Protein AF-A1BD47-F1 (afdb_monomer)

pLDDT: mean 70.65, std 15.06, range [35.78, 91.38]

Foldseek 3Di:
DDPPQFFQKAWDKDWADQPPVNPFHTWIKIKIDGPDPVSCPVPPDIDIGTDDTPQDSVNVVVVRVVCSVPDPGDDDDDD

Structure (mmCIF, N/CA/C/O backbone):
data_AF-A1BD47-F1
#
_entry.id   AF-A1BD47-F1
#
loop_
_atom_site.group_PDB
_atom_site.id
_atom_site.type_symbol
_atom_site.label_atom_id
_atom_site.label_alt_id
_atom_site.label_comp_id
_atom_site.label_asym_id
_atom_site.label_entity_id
_atom_site.label_seq_id
_atom_site.pdbx_PDB_ins_code
_atom_site.Cartn_x
_atom_site.Cartn_y
_atom_site.Cartn_z
_atom_site.occupancy
_atom_site.B_iso_or_equiv
_atom_site.auth_seq_id
_atom_site.auth_comp_id
_atom_site.auth_asym_id
_atom_site.auth_atom_id
_atom_site.pdbx_PDB_model_num
ATOM 1 N N . MET A 1 1 ? -27.297 -2.065 17.916 1.00 35.78 1 MET A N 1
ATOM 2 C CA . MET A 1 1 ? -26.026 -1.314 17.836 1.00 35.78 1 MET A CA 1
ATOM 3 C C . MET A 1 1 ? -25.069 -2.174 17.029 1.00 35.78 1 MET A C 1
ATOM 5 O O . MET A 1 1 ? -24.721 -3.248 17.500 1.00 35.78 1 MET A O 1
ATOM 9 N N . VAL A 1 2 ? -24.766 -1.810 15.781 1.00 37.25 2 V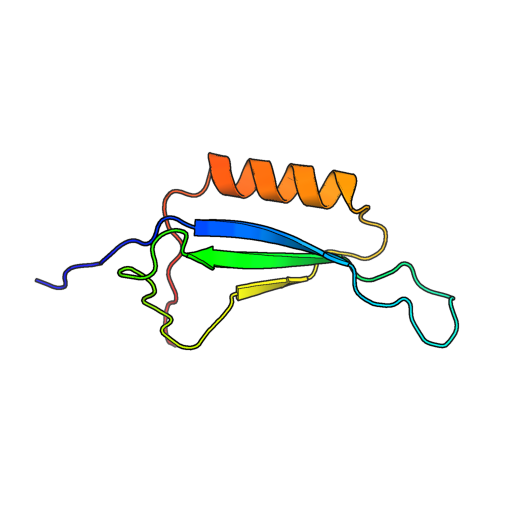AL A N 1
ATOM 10 C CA . VAL A 1 2 ? -23.798 -2.570 14.974 1.00 37.25 2 VAL A CA 1
ATOM 11 C C . VAL A 1 2 ? -22.421 -2.230 15.536 1.00 37.25 2 VAL A C 1
ATOM 13 O O . VAL A 1 2 ? -22.004 -1.076 15.445 1.00 37.25 2 VAL A O 1
ATOM 16 N N . LYS A 1 3 ? -21.753 -3.192 16.182 1.00 40.19 3 LYS A N 1
ATOM 17 C CA . LYS A 1 3 ? -20.318 -3.077 16.448 1.00 40.19 3 LYS A CA 1
ATOM 18 C C . LYS A 1 3 ? -19.647 -3.037 15.081 1.00 40.19 3 LYS A C 1
ATOM 20 O O . LYS A 1 3 ? -19.636 -4.029 14.363 1.00 40.19 3 LYS A O 1
ATOM 25 N N . LEU A 1 4 ? -19.202 -1.854 14.678 1.00 49.06 4 LEU A N 1
ATOM 26 C CA . LEU A 1 4 ? -18.239 -1.742 13.598 1.00 49.06 4 LEU A CA 1
ATOM 27 C C . LEU A 1 4 ? -16.917 -2.151 14.230 1.00 49.06 4 LEU A C 1
ATOM 29 O O . LEU A 1 4 ? -16.327 -1.377 14.972 1.00 49.06 4 LEU A O 1
ATOM 33 N N . ASP A 1 5 ? -16.533 -3.399 14.027 1.00 52.72 5 ASP A N 1
ATOM 34 C CA . ASP A 1 5 ? -15.178 -3.849 14.285 1.00 52.72 5 ASP A CA 1
ATOM 35 C C . ASP A 1 5 ? -14.268 -3.159 13.243 1.00 52.72 5 ASP A C 1
ATOM 37 O O . ASP A 1 5 ? -14.609 -3.054 12.064 1.00 52.72 5 ASP A O 1
ATOM 41 N N . TYR A 1 6 ? -13.171 -2.546 13.679 1.00 56.53 6 TYR A N 1
ATOM 42 C CA . TYR A 1 6 ? -12.213 -1.860 12.803 1.00 56.53 6 TYR A CA 1
ATOM 43 C C . TYR A 1 6 ? -10.948 -2.706 12.793 1.00 56.53 6 TYR A C 1
ATOM 45 O O . TYR A 1 6 ? -10.485 -3.076 13.864 1.00 56.53 6 TYR A O 1
ATOM 53 N N . ALA A 1 7 ? -10.403 -3.027 11.621 1.00 59.53 7 ALA A N 1
ATOM 54 C CA . ALA A 1 7 ? -9.137 -3.747 11.523 1.00 59.53 7 ALA A CA 1
ATOM 55 C C . ALA A 1 7 ? -7.978 -2.760 11.388 1.00 59.53 7 ALA A C 1
ATOM 57 O O . ALA A 1 7 ? -8.068 -1.823 10.595 1.00 59.53 7 ALA A O 1
ATOM 58 N N . ASP A 1 8 ? -6.883 -3.003 12.104 1.00 64.81 8 ASP A N 1
ATOM 59 C CA . ASP A 1 8 ? -5.600 -2.388 11.769 1.00 64.81 8 ASP A CA 1
ATOM 60 C C . ASP A 1 8 ? -5.118 -2.996 10.453 1.00 64.81 8 ASP A C 1
ATOM 62 O O . ASP A 1 8 ? -5.066 -4.218 10.337 1.00 64.81 8 ASP A O 1
ATOM 66 N N . TYR A 1 9 ? -4.757 -2.183 9.461 1.00 70.75 9 TYR A N 1
ATOM 67 C CA . TYR A 1 9 ? -4.337 -2.669 8.143 1.00 70.75 9 TYR A CA 1
ATOM 68 C C . TYR A 1 9 ? -2.828 -2.505 7.920 1.00 70.75 9 TYR A C 1
ATOM 70 O O . TYR A 1 9 ? -2.160 -1.647 8.499 1.00 70.75 9 TYR A O 1
ATOM 78 N N . LYS A 1 10 ? -2.275 -3.366 7.068 1.00 76.94 10 LYS A N 1
ATOM 79 C CA . LYS A 1 10 ? -0.920 -3.280 6.525 1.00 76.94 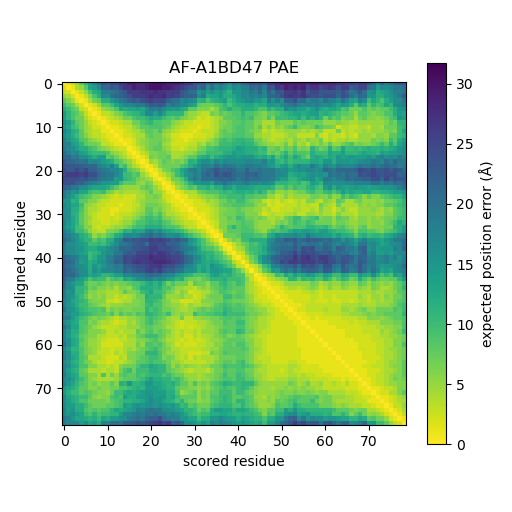10 LYS A CA 1
ATOM 80 C C . LYS A 1 10 ? -1.004 -3.284 5.008 1.00 76.94 10 LYS A C 1
ATOM 82 O O . LYS A 1 10 ? -1.745 -4.082 4.437 1.00 76.94 10 LYS A O 1
ATOM 87 N N . PHE A 1 11 ? -0.209 -2.442 4.364 1.00 82.12 11 PHE A N 1
ATOM 88 C CA . PHE A 1 11 ? -0.040 -2.444 2.919 1.00 82.12 11 PHE A CA 1
ATOM 89 C C . PHE A 1 11 ? 1.297 -3.100 2.561 1.00 82.12 11 PHE A C 1
ATOM 91 O O . PHE A 1 11 ? 2.346 -2.789 3.120 1.00 82.12 11 PHE A O 1
ATOM 98 N N . THR A 1 12 ? 1.269 -4.043 1.625 1.00 83.56 12 THR A N 1
ATOM 99 C CA . THR A 1 12 ? 2.457 -4.729 1.107 1.00 83.56 12 THR A CA 1
ATOM 100 C C . THR A 1 12 ? 2.584 -4.482 -0.384 1.00 83.56 12 THR A C 1
ATOM 102 O O . THR A 1 12 ? 1.604 -4.567 -1.119 1.00 83.56 12 THR A O 1
ATOM 105 N N . VAL A 1 13 ? 3.794 -4.165 -0.839 1.00 85.38 13 VAL A N 1
ATOM 106 C CA . VAL A 1 13 ? 4.084 -3.985 -2.263 1.00 85.38 13 VAL A CA 1
ATOM 107 C C . VAL A 1 13 ? 4.341 -5.353 -2.887 1.00 85.38 13 VAL A C 1
ATOM 109 O O . VAL A 1 13 ? 5.130 -6.135 -2.356 1.00 85.38 13 VAL A O 1
ATOM 112 N N . LYS A 1 14 ? 3.683 -5.641 -4.010 1.00 84.88 14 LYS A N 1
ATOM 113 C CA . LYS A 1 14 ? 3.946 -6.815 -4.844 1.00 84.88 14 LYS A CA 1
ATOM 114 C C . LYS A 1 14 ? 4.274 -6.377 -6.259 1.00 84.88 14 LYS A C 1
ATOM 116 O O . LYS A 1 14 ? 3.478 -5.692 -6.903 1.00 84.88 14 LYS A O 1
ATOM 121 N N . GLU A 1 15 ? 5.426 -6.825 -6.726 1.00 84.88 15 GLU A N 1
ATOM 122 C CA . GLU A 1 15 ? 5.847 -6.711 -8.114 1.00 84.88 15 GLU A CA 1
ATOM 123 C C . GLU A 1 15 ? 5.424 -7.980 -8.862 1.00 84.88 15 GLU A C 1
ATOM 125 O O . GLU A 1 15 ? 5.638 -9.102 -8.394 1.00 84.88 15 GLU A O 1
ATOM 130 N N . GLY A 1 16 ? 4.734 -7.802 -9.984 1.00 79.56 16 GLY A N 1
ATOM 131 C CA . GLY A 1 16 ? 4.353 -8.894 -10.869 1.00 79.56 16 GLY A CA 1
ATOM 132 C C . GLY A 1 16 ? 5.474 -9.261 -11.836 1.00 79.56 16 GLY A C 1
ATOM 133 O O . GLY A 1 16 ? 6.551 -8.676 -11.841 1.00 79.56 16 GLY A O 1
ATOM 134 N N . SER A 1 17 ? 5.213 -10.231 -12.706 1.00 77.75 17 SER A N 1
ATOM 135 C CA . SER A 1 17 ? 6.131 -10.512 -13.807 1.00 77.75 17 SER A CA 1
ATOM 136 C C . SER A 1 17 ? 5.929 -9.492 -14.934 1.00 77.75 17 SER A C 1
ATOM 138 O O . SER A 1 17 ? 4.776 -9.171 -15.245 1.00 77.75 17 SER A O 1
ATOM 140 N N . PRO A 1 18 ? 7.007 -8.998 -15.570 1.00 69.19 18 PRO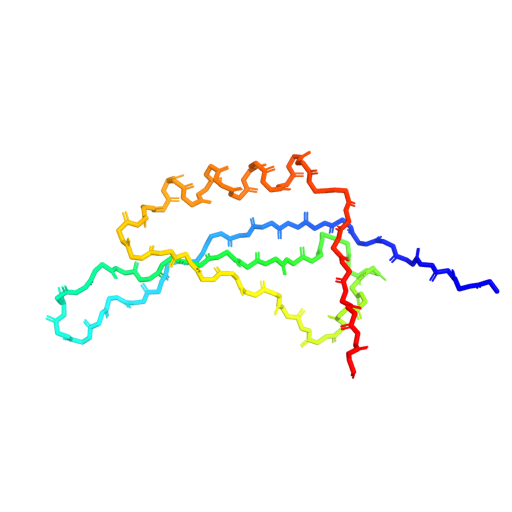 A N 1
ATOM 141 C CA . PRO A 1 18 ? 6.883 -8.233 -16.804 1.00 69.19 18 PRO A CA 1
ATOM 142 C C . PRO A 1 18 ? 6.151 -9.062 -17.868 1.00 69.19 18 PRO A C 1
ATOM 144 O O . PRO A 1 18 ? 6.106 -10.296 -17.805 1.00 69.19 18 PRO A O 1
ATOM 147 N N . SER A 1 19 ? 5.539 -8.383 -18.840 1.00 68.75 19 SER A N 1
ATOM 148 C CA . SER A 1 19 ? 4.817 -9.054 -19.923 1.00 68.75 19 SER A CA 1
ATOM 149 C C . SER A 1 19 ? 5.741 -10.017 -20.687 1.00 68.75 19 SER A C 1
ATOM 151 O O . SER A 1 19 ? 6.954 -9.831 -20.736 1.00 68.75 19 SER A O 1
ATOM 153 N N . VAL A 1 20 ? 5.177 -11.065 -21.300 1.00 64.44 20 VAL A N 1
ATOM 154 C CA . VAL A 1 20 ? 5.938 -12.113 -22.023 1.00 64.44 20 VAL A C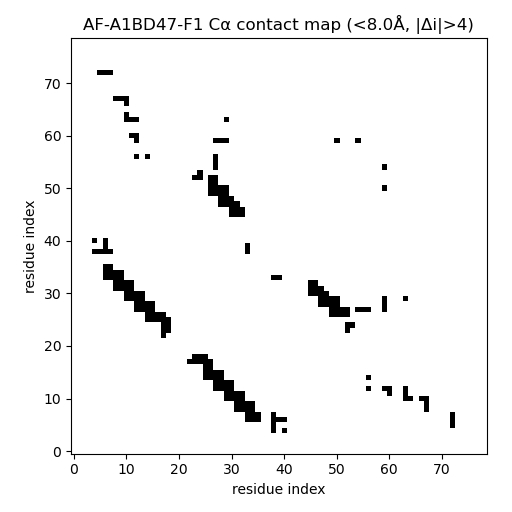A 1
ATOM 155 C C . VAL A 1 20 ? 6.835 -11.531 -23.130 1.00 64.44 20 VAL A C 1
ATOM 157 O O . VAL A 1 20 ? 7.847 -12.126 -23.488 1.00 64.44 20 VAL A O 1
ATOM 160 N N . SER A 1 21 ? 6.493 -10.352 -23.655 1.00 66.25 21 SER A N 1
ATOM 161 C CA . SER A 1 21 ? 7.277 -9.608 -24.644 1.00 66.25 21 SER A CA 1
ATOM 162 C C . SER A 1 21 ? 8.362 -8.697 -24.049 1.00 66.25 21 SER A C 1
ATOM 164 O O . SER A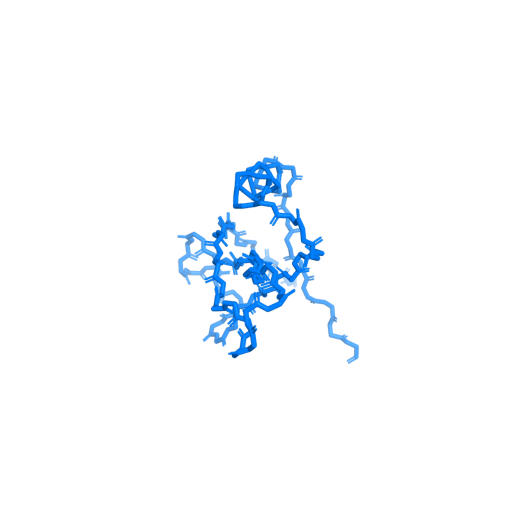 1 21 ? 9.106 -8.095 -24.817 1.00 66.25 21 SER A O 1
ATOM 166 N N . GLY A 1 22 ? 8.450 -8.556 -22.720 1.00 58.62 22 GLY A N 1
ATOM 167 C CA . GLY A 1 22 ? 9.415 -7.697 -22.017 1.00 58.62 22 GLY A CA 1
ATOM 168 C C . GLY A 1 22 ? 9.287 -6.201 -22.326 1.00 58.62 22 GLY A C 1
ATOM 169 O O . GLY A 1 22 ? 10.179 -5.429 -21.992 1.00 58.62 22 GLY A O 1
ATOM 170 N N . ALA A 1 23 ? 8.209 -5.799 -23.003 1.00 60.03 23 ALA A N 1
ATOM 171 C CA . ALA A 1 23 ? 8.018 -4.446 -23.519 1.00 60.03 23 ALA A CA 1
ATOM 172 C C . ALA A 1 23 ? 7.379 -3.491 -22.498 1.00 60.03 23 ALA A C 1
ATOM 174 O O . ALA A 1 23 ? 7.297 -2.292 -22.754 1.00 60.03 23 ALA A O 1
ATOM 175 N N . ASP A 1 24 ? 6.915 -4.016 -21.363 1.00 63.69 24 ASP A N 1
ATOM 176 C CA . ASP A 1 24 ? 6.312 -3.248 -20.281 1.00 63.69 24 ASP A CA 1
ATOM 177 C C . ASP A 1 24 ? 7.080 -3.472 -18.980 1.00 63.69 24 ASP A C 1
ATOM 179 O O . ASP A 1 24 ? 7.513 -4.593 -18.693 1.00 63.69 24 ASP A O 1
ATOM 183 N N . ASP A 1 25 ? 7.169 -2.420 -18.166 1.00 67.19 25 ASP A N 1
ATOM 184 C CA . ASP A 1 25 ? 7.627 -2.525 -16.784 1.00 67.19 25 ASP A CA 1
ATOM 185 C C . ASP A 1 25 ? 6.771 -3.527 -15.997 1.00 67.19 25 ASP A C 1
ATOM 187 O O . ASP A 1 25 ? 5.565 -3.683 -16.239 1.00 67.19 25 ASP A O 1
ATOM 191 N N . ALA A 1 26 ? 7.400 -4.198 -15.030 1.00 76.75 26 ALA A N 1
ATOM 192 C CA . ALA A 1 26 ? 6.714 -5.118 -14.138 1.00 76.75 26 ALA A CA 1
ATOM 193 C C . ALA A 1 26 ? 5.567 -4.388 -13.408 1.00 76.75 26 ALA A C 1
ATOM 195 O O . ALA A 1 26 ? 5.776 -3.315 -12.837 1.00 76.75 26 ALA A O 1
ATOM 196 N N . PRO A 1 27 ? 4.331 -4.919 -13.429 1.00 81.25 27 PRO A N 1
ATOM 197 C CA . PRO A 1 27 ? 3.210 -4.249 -12.791 1.00 81.25 27 PRO A CA 1
ATOM 198 C C . PRO A 1 27 ? 3.389 -4.263 -11.273 1.00 81.25 27 PRO A C 1
ATOM 200 O O . PRO A 1 27 ? 3.579 -5.321 -10.673 1.00 81.25 27 PRO A O 1
ATOM 203 N N . VAL A 1 28 ? 3.265 -3.094 -10.647 1.00 85.88 28 VAL A N 1
ATOM 204 C CA . VAL A 1 28 ? 3.348 -2.947 -9.191 1.00 85.88 28 VAL A CA 1
ATOM 205 C C . VAL A 1 28 ? 1.946 -2.813 -8.595 1.00 85.88 28 VAL A C 1
ATOM 207 O O . VAL A 1 28 ? 1.083 -2.096 -9.110 1.00 85.88 28 VAL A O 1
ATOM 210 N N . SER A 1 29 ? 1.703 -3.524 -7.498 1.00 84.19 29 SER A N 1
ATOM 211 C CA . SER A 1 29 ? 0.428 -3.526 -6.780 1.00 84.19 29 SER A CA 1
ATOM 212 C C . SER A 1 29 ? 0.631 -3.409 -5.272 1.00 84.19 29 SER A C 1
ATOM 214 O O . SER A 1 29 ? 1.658 -3.828 -4.742 1.00 84.19 29 SER A O 1
ATOM 216 N N . LEU A 1 30 ? -0.355 -2.844 -4.575 1.00 84.19 30 LEU A N 1
ATOM 217 C CA . LEU A 1 30 ? -0.412 -2.806 -3.116 1.00 84.19 30 LEU A CA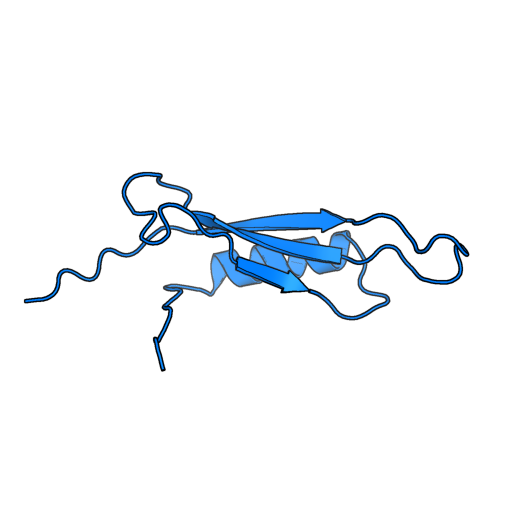 1
ATOM 218 C C . LEU A 1 30 ? -1.483 -3.778 -2.629 1.00 84.19 30 LEU A C 1
ATOM 220 O O . LEU A 1 30 ? -2.653 -3.637 -2.973 1.00 84.19 30 LEU A O 1
ATOM 224 N N . CYS A 1 31 ? -1.095 -4.750 -1.815 1.00 81.19 31 CYS A N 1
ATOM 225 C CA . CYS A 1 31 ? -2.009 -5.650 -1.124 1.00 81.19 31 CYS A CA 1
ATOM 226 C C . CYS A 1 31 ? -2.267 -5.124 0.285 1.00 81.19 31 CYS A C 1
ATOM 228 O O . CYS A 1 31 ? -1.326 -4.903 1.045 1.00 81.19 31 CYS A O 1
ATOM 230 N N . CYS A 1 32 ? -3.535 -4.942 0.630 1.00 78.75 32 CYS A N 1
ATOM 231 C CA . CYS A 1 32 ? -3.961 -4.539 1.960 1.00 78.75 32 CYS A CA 1
ATOM 232 C C . CYS A 1 32 ? -4.464 -5.760 2.738 1.00 78.75 32 CYS A C 1
ATOM 234 O O . CYS A 1 32 ? -5.388 -6.446 2.290 1.00 78.75 32 CYS A O 1
ATOM 236 N N . GLU A 1 33 ? -3.855 -6.021 3.891 1.00 73.38 33 GLU A N 1
ATOM 237 C CA . GLU A 1 33 ? -4.162 -7.154 4.765 1.00 73.38 33 GLU A CA 1
ATOM 238 C C . GLU A 1 33 ? -4.342 -6.665 6.212 1.00 73.38 33 GLU A C 1
ATOM 240 O O . GLU A 1 33 ? -3.621 -5.762 6.645 1.00 73.38 33 GLU A O 1
ATOM 245 N N . PRO A 1 34 ? -5.288 -7.221 6.987 1.00 69.00 34 PRO A N 1
ATOM 246 C CA . PRO A 1 34 ? -5.434 -6.875 8.395 1.00 69.00 34 PRO A CA 1
ATOM 247 C C . PRO A 1 34 ? -4.226 -7.380 9.210 1.00 69.00 34 PRO A C 1
ATOM 249 O O . PRO A 1 34 ? -3.801 -8.525 9.072 1.00 69.00 34 PRO A O 1
ATOM 252 N N . ARG A 1 35 ? -3.673 -6.530 10.083 1.00 68.88 35 ARG A N 1
ATOM 253 C CA . ARG A 1 35 ? -2.569 -6.839 11.011 1.00 68.88 35 ARG A CA 1
ATOM 254 C C . ARG A 1 35 ? -3.008 -7.773 12.135 1.00 68.88 35 ARG A C 1
ATOM 256 O O . ARG A 1 35 ? -2.209 -8.584 12.595 1.00 68.88 35 ARG A O 1
ATOM 263 N N . THR A 1 36 ? -4.257 -7.658 12.576 1.00 58.91 36 THR A N 1
ATOM 264 C CA . THR A 1 36 ? -4.864 -8.511 13.601 1.00 58.91 36 THR A CA 1
ATOM 265 C C . THR A 1 36 ? -5.891 -9.433 12.945 1.00 58.91 36 THR A C 1
ATOM 267 O O . THR A 1 36 ? -6.833 -8.982 12.293 1.00 58.91 36 THR A O 1
ATOM 270 N N . SER A 1 37 ? -5.705 -10.752 13.081 1.00 55.03 37 SER A N 1
ATOM 271 C CA . SER A 1 37 ? -6.558 -11.735 12.392 1.00 55.03 37 SER A CA 1
ATOM 272 C C . SER A 1 37 ? -8.006 -11.740 12.898 1.00 55.03 37 SER A C 1
ATOM 274 O O . SER A 1 37 ? -8.900 -12.136 12.157 1.00 55.03 37 SER A O 1
ATOM 276 N N . GLU A 1 38 ? -8.255 -11.254 14.118 1.00 50.75 38 GLU A N 1
ATOM 277 C CA . GLU A 1 38 ? -9.588 -11.216 14.739 1.00 50.75 38 GLU A CA 1
ATOM 278 C C . GLU A 1 38 ? -10.516 -10.147 14.140 1.00 50.75 38 GLU A C 1
ATOM 280 O O . GLU A 1 38 ? -11.734 -10.280 14.214 1.00 50.75 38 GLU A O 1
ATOM 285 N N . LEU A 1 39 ? -9.954 -9.114 13.501 1.00 48.19 39 LEU A N 1
ATOM 286 C CA . LEU A 1 39 ? -10.697 -8.015 12.869 1.00 48.19 39 LEU A CA 1
ATOM 287 C C . LEU A 1 39 ? -10.694 -8.116 11.343 1.00 48.19 39 LEU A C 1
ATOM 289 O O . LEU A 1 39 ? -11.128 -7.197 10.651 1.00 48.19 39 LEU A O 1
ATOM 293 N N . SER A 1 40 ? -10.254 -9.257 10.809 1.00 52.03 40 SER A N 1
ATOM 294 C CA . SER A 1 40 ? -10.462 -9.664 9.426 1.00 52.03 40 SER A CA 1
ATOM 295 C C . SER A 1 40 ? -11.969 -9.800 9.142 1.00 52.03 40 SER A C 1
ATOM 297 O O . SER A 1 40 ? -12.497 -10.895 8.957 1.00 52.03 40 SER A O 1
ATOM 299 N N . ILE A 1 41 ? -12.683 -8.677 9.035 1.00 48.75 41 ILE A N 1
ATOM 300 C CA . ILE A 1 41 ? -14.052 -8.602 8.500 1.00 48.75 41 ILE A CA 1
ATOM 301 C C . ILE A 1 41 ? -14.114 -9.213 7.091 1.00 48.75 41 ILE A C 1
ATOM 303 O O . ILE A 1 41 ? -15.178 -9.598 6.612 1.00 48.75 41 ILE A O 1
ATOM 307 N N . VAL A 1 42 ? -12.958 -9.395 6.452 1.00 51.19 42 VAL A N 1
ATOM 308 C CA . VAL A 1 42 ? -12.798 -10.158 5.227 1.00 51.19 42 VAL A CA 1
ATOM 309 C C . VAL A 1 42 ? -12.128 -11.498 5.531 1.00 51.19 42 VAL A C 1
ATOM 311 O O . VAL A 1 42 ? -11.002 -11.742 5.122 1.00 51.19 42 VAL A O 1
ATOM 314 N N . GLY A 1 43 ? -12.827 -12.414 6.210 1.00 45.53 43 GLY A N 1
ATOM 315 C CA . GLY A 1 43 ? -12.382 -13.805 6.428 1.00 45.53 43 GLY A CA 1
ATOM 316 C C . GLY A 1 43 ? -12.107 -14.627 5.148 1.00 45.53 43 GLY A C 1
ATOM 317 O O . GLY A 1 43 ? -12.078 -15.850 5.201 1.00 45.53 43 GLY A O 1
ATOM 318 N N . SER A 1 44 ? -11.964 -13.985 3.985 1.00 49.41 44 SER A N 1
ATOM 319 C CA . SER A 1 44 ? -11.642 -14.598 2.692 1.00 49.41 44 SER A CA 1
ATOM 320 C C . SER A 1 44 ? -11.172 -13.614 1.600 1.00 49.41 44 SER A C 1
ATOM 322 O O . SER A 1 44 ? -11.085 -14.016 0.442 1.00 49.41 44 SER A O 1
ATOM 324 N N . GLY A 1 45 ? -10.867 -12.342 1.894 1.00 52.50 45 GLY A N 1
ATOM 325 C CA . GLY A 1 45 ? -10.630 -11.353 0.830 1.00 52.50 45 GLY A CA 1
ATOM 326 C C . GLY A 1 45 ? -9.467 -10.408 1.096 1.00 52.50 45 GLY A C 1
ATOM 327 O O . GLY A 1 45 ? -9.240 -9.960 2.212 1.00 52.50 45 GLY A O 1
ATOM 328 N N . HIS A 1 46 ? -8.734 -10.119 0.026 1.00 60.12 46 HIS A N 1
ATOM 329 C CA . HIS A 1 46 ? -7.621 -9.182 -0.022 1.00 60.12 46 HIS A CA 1
ATOM 330 C C . HIS A 1 46 ? -8.029 -8.000 -0.905 1.00 60.12 46 HIS A C 1
ATOM 332 O O . HIS A 1 46 ? -8.635 -8.191 -1.961 1.00 60.12 46 HIS A O 1
ATOM 338 N N . LEU A 1 47 ? -7.704 -6.776 -0.490 1.00 69.69 47 LEU A N 1
ATOM 339 C CA . LEU A 1 47 ? -7.829 -5.610 -1.361 1.00 69.69 47 LEU A CA 1
ATOM 340 C C . LEU A 1 47 ? -6.501 -5.433 -2.101 1.00 69.69 47 LEU A C 1
ATOM 342 O O . LEU A 1 47 ? -5.469 -5.208 -1.473 1.00 69.69 47 LEU A O 1
ATOM 346 N N . SER A 1 48 ? -6.536 -5.546 -3.428 1.00 73.56 48 SER A N 1
ATOM 347 C CA . SER A 1 48 ? -5.392 -5.261 -4.297 1.00 73.56 48 SER A CA 1
ATOM 348 C C . SER A 1 48 ? -5.599 -3.922 -4.999 1.00 73.56 48 SER A C 1
ATOM 350 O O . SER A 1 48 ? -6.620 -3.710 -5.655 1.00 73.56 48 SER A O 1
ATOM 352 N N . ILE A 1 49 ? -4.630 -3.019 -4.870 1.00 81.56 49 ILE A N 1
ATOM 353 C CA . ILE A 1 49 ? -4.590 -1.726 -5.556 1.00 81.56 49 ILE A CA 1
ATOM 354 C C . ILE A 1 49 ? -3.531 -1.820 -6.653 1.00 81.56 49 ILE A C 1
ATOM 356 O O . ILE A 1 49 ? -2.347 -1.962 -6.362 1.00 81.56 49 ILE A O 1
ATOM 360 N N . HIS A 1 50 ? -3.941 -1.729 -7.916 1.00 83.38 50 HIS A N 1
ATOM 361 C CA . HIS A 1 50 ? -3.020 -1.738 -9.055 1.00 83.38 50 HIS A CA 1
ATOM 362 C C . HIS A 1 50 ? -2.532 -0.315 -9.345 1.00 83.38 50 HIS A C 1
ATOM 364 O O . HIS A 1 50 ? -3.348 0.589 -9.544 1.00 83.38 50 HIS A O 1
ATOM 370 N N . LEU A 1 51 ? -1.214 -0.108 -9.361 1.00 84.19 51 LEU A N 1
ATOM 371 C CA . LEU A 1 51 ? -0.618 1.199 -9.636 1.00 84.19 51 LEU A CA 1
ATOM 372 C C . LEU A 1 51 ? -0.464 1.423 -11.146 1.00 84.19 51 LEU A C 1
ATOM 374 O O . LEU A 1 51 ? -0.530 0.493 -11.954 1.00 84.19 51 LEU A O 1
ATOM 378 N N . LYS A 1 52 ? -0.295 2.688 -11.543 1.00 86.19 52 LYS A N 1
ATOM 379 C CA . LYS A 1 52 ? -0.054 3.045 -12.948 1.00 86.19 52 LYS A CA 1
ATOM 380 C C . LYS A 1 52 ? 1.286 2.467 -13.427 1.00 86.19 52 LYS A C 1
ATOM 382 O O . LYS A 1 52 ? 2.204 2.286 -12.633 1.00 86.19 52 LYS A O 1
ATOM 387 N N . LYS A 1 53 ? 1.404 2.223 -14.738 1.00 82.00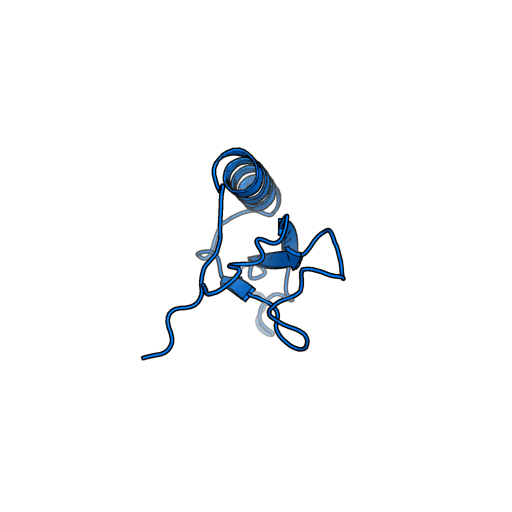 53 LYS A N 1
ATOM 388 C CA . LYS A 1 53 ? 2.677 1.833 -15.371 1.00 82.00 53 LYS A CA 1
ATOM 389 C C . LYS A 1 53 ? 3.762 2.888 -15.115 1.00 82.00 53 LYS A C 1
ATOM 391 O O . LYS A 1 53 ? 3.446 4.078 -15.079 1.00 82.00 53 LYS A O 1
ATOM 396 N N . GLY A 1 54 ? 5.009 2.440 -14.974 1.00 83.31 54 GLY A N 1
ATOM 397 C CA . GLY A 1 54 ? 6.176 3.292 -14.717 1.00 83.31 54 GLY A CA 1
ATOM 398 C C . GLY A 1 54 ? 6.373 3.701 -13.252 1.00 83.31 54 GLY A C 1
ATOM 399 O O . GLY A 1 54 ? 7.297 4.450 -12.959 1.00 83.31 54 GLY A O 1
ATOM 400 N N . ILE A 1 55 ? 5.523 3.232 -12.332 1.00 85.62 55 ILE A N 1
ATOM 401 C CA . ILE A 1 55 ? 5.736 3.407 -10.891 1.00 85.62 55 ILE A CA 1
ATOM 402 C C . ILE A 1 55 ? 6.761 2.381 -10.413 1.00 85.62 55 ILE A C 1
ATOM 404 O O . ILE A 1 55 ? 6.571 1.182 -10.619 1.00 85.62 55 ILE A O 1
ATOM 408 N N . SER A 1 56 ? 7.827 2.853 -9.767 1.00 87.00 56 SER A N 1
ATOM 409 C CA . SER A 1 56 ? 8.858 1.982 -9.210 1.00 87.00 56 SER A CA 1
ATOM 410 C C . SER A 1 56 ? 8.395 1.300 -7.917 1.00 87.00 56 SER A C 1
ATOM 412 O O . SER A 1 56 ? 7.450 1.738 -7.252 1.00 87.00 56 SER A O 1
ATOM 414 N N . CYS A 1 57 ? 9.090 0.232 -7.520 1.00 85.69 57 CYS A N 1
ATOM 415 C CA . CYS A 1 57 ? 8.866 -0.396 -6.220 1.00 85.69 57 CYS A CA 1
ATOM 416 C C . CYS A 1 57 ? 9.123 0.567 -5.048 1.00 85.69 57 CYS A C 1
ATOM 418 O O . CYS A 1 57 ? 8.401 0.500 -4.055 1.00 85.69 57 CYS A O 1
ATOM 420 N N . ASP A 1 58 ? 10.097 1.472 -5.162 1.00 88.56 58 ASP A N 1
ATOM 421 C CA . ASP A 1 58 ? 10.421 2.440 -4.108 1.00 88.56 58 ASP A CA 1
ATOM 422 C C . ASP A 1 58 ? 9.300 3.476 -3.944 1.00 88.56 58 ASP A C 1
ATOM 424 O O . ASP A 1 58 ? 8.821 3.695 -2.828 1.00 88.56 58 ASP A O 1
ATOM 428 N N . ASP A 1 59 ? 8.788 4.015 -5.055 1.00 90.94 59 ASP A N 1
ATOM 429 C CA . ASP A 1 59 ? 7.624 4.913 -5.043 1.00 90.94 59 ASP A CA 1
ATOM 430 C C . ASP A 1 59 ? 6.393 4.200 -4.462 1.00 90.94 59 ASP A C 1
ATOM 432 O O . ASP A 1 59 ? 5.646 4.753 -3.654 1.00 90.94 59 ASP A O 1
ATOM 436 N N . ALA A 1 60 ? 6.185 2.932 -4.831 1.00 89.00 60 ALA A N 1
ATOM 437 C CA . ALA A 1 60 ? 5.094 2.127 -4.296 1.00 89.00 60 ALA A CA 1
ATOM 438 C C . ALA A 1 60 ? 5.232 1.880 -2.785 1.00 89.00 60 ALA A C 1
ATOM 440 O O . ALA A 1 60 ? 4.225 1.879 -2.074 1.00 89.00 60 ALA A O 1
ATOM 441 N N . GLN A 1 61 ? 6.454 1.707 -2.272 1.00 89.25 61 GLN A N 1
ATOM 442 C CA . GLN A 1 61 ? 6.706 1.594 -0.834 1.00 89.25 61 GLN A CA 1
ATOM 443 C C . GLN A 1 61 ? 6.423 2.905 -0.101 1.00 89.25 61 GLN A C 1
ATOM 445 O O . GLN A 1 61 ? 5.876 2.875 1.003 1.00 89.25 61 GLN A O 1
ATOM 450 N N . GLU A 1 62 ? 6.770 4.049 -0.688 1.00 91.38 62 GLU A N 1
ATOM 451 C CA . GLU A 1 62 ? 6.443 5.354 -0.113 1.00 91.38 62 GLU A CA 1
ATOM 452 C C . GLU A 1 62 ? 4.926 5.570 -0.063 1.00 91.38 62 GLU A C 1
ATOM 454 O O . GLU A 1 62 ? 4.385 5.948 0.978 1.00 91.38 62 GLU A O 1
ATOM 459 N N . ILE A 1 63 ? 4.214 5.232 -1.143 1.00 89.19 63 ILE A N 1
ATOM 460 C CA . ILE A 1 63 ? 2.748 5.261 -1.176 1.00 89.19 63 ILE A CA 1
ATOM 461 C C . ILE A 1 63 ? 2.173 4.343 -0.092 1.00 89.19 63 ILE A C 1
ATOM 463 O O . ILE A 1 63 ? 1.294 4.770 0.651 1.00 89.19 63 ILE A O 1
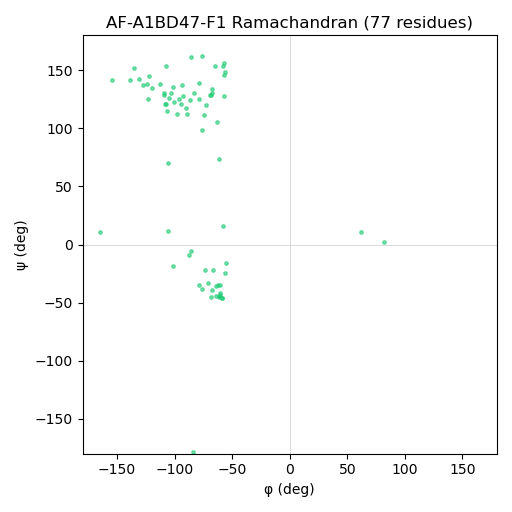ATOM 467 N N . ALA A 1 64 ? 2.679 3.114 0.046 1.00 87.56 64 ALA A N 1
ATOM 468 C CA . ALA A 1 64 ? 2.225 2.181 1.076 1.00 87.56 64 ALA A CA 1
ATOM 469 C C . ALA A 1 64 ? 2.402 2.754 2.493 1.00 87.56 64 ALA A C 1
ATOM 471 O O . ALA A 1 64 ? 1.463 2.714 3.284 1.00 87.56 64 ALA A O 1
ATOM 472 N N . LYS A 1 65 ? 3.565 3.348 2.796 1.00 86.94 65 LYS A N 1
ATOM 473 C CA . LYS A 1 65 ? 3.829 4.003 4.091 1.00 86.94 65 LYS A CA 1
ATOM 474 C C . LYS A 1 65 ? 2.886 5.175 4.342 1.00 86.94 65 LYS A C 1
ATOM 476 O O . LYS A 1 65 ? 2.337 5.291 5.433 1.00 86.94 65 LYS A O 1
ATOM 481 N N . ASN A 1 66 ? 2.666 6.014 3.331 1.00 88.19 66 ASN A N 1
ATOM 482 C CA . ASN A 1 66 ? 1.732 7.130 3.427 1.00 88.19 66 ASN A CA 1
ATOM 483 C C . ASN A 1 66 ? 0.305 6.626 3.695 1.00 88.19 66 ASN A C 1
ATOM 485 O O . ASN A 1 66 ? -0.369 7.130 4.588 1.00 88.19 66 ASN A O 1
ATOM 489 N N . LEU A 1 67 ? -0.151 5.595 2.982 1.00 84.25 67 LEU A N 1
ATOM 490 C CA . LEU A 1 67 ? -1.468 4.999 3.213 1.00 84.25 67 LEU A CA 1
ATOM 491 C C . LEU A 1 67 ? -1.597 4.441 4.639 1.00 84.25 67 LEU A C 1
ATOM 493 O O . LEU A 1 67 ? -2.607 4.695 5.286 1.00 84.25 67 LEU A O 1
ATOM 497 N N . GLU A 1 68 ? -0.576 3.752 5.158 1.00 80.31 68 GLU A N 1
ATOM 498 C CA . GLU A 1 68 ? -0.564 3.269 6.550 1.00 80.31 68 GLU A CA 1
ATOM 499 C C . GLU A 1 68 ? -0.613 4.400 7.584 1.00 80.31 68 GLU A C 1
ATOM 501 O O . GLU A 1 68 ? -1.219 4.234 8.638 1.00 80.31 68 GLU A O 1
ATOM 506 N N . GLN A 1 69 ? 0.014 5.544 7.302 1.00 82.19 69 GLN A N 1
ATOM 507 C CA . GLN A 1 69 ? 0.045 6.680 8.221 1.00 82.19 69 GLN A CA 1
ATOM 508 C C . GLN A 1 69 ? -1.279 7.456 8.260 1.00 82.19 69 GLN A C 1
ATOM 510 O O . GLN A 1 69 ? -1.664 7.959 9.315 1.00 82.19 69 GLN A O 1
ATOM 515 N N . TRP A 1 70 ? -1.943 7.611 7.113 1.00 80.38 70 TRP A N 1
ATOM 516 C CA . TRP A 1 70 ? -3.076 8.532 6.972 1.00 80.38 70 TRP A CA 1
ATOM 517 C C . TRP A 1 70 ? -4.449 7.853 7.015 1.00 80.38 70 TRP A C 1
ATOM 519 O O . TRP A 1 70 ? -5.452 8.533 7.229 1.00 80.38 70 TRP A O 1
ATOM 529 N N . ILE A 1 71 ? -4.531 6.537 6.798 1.00 75.88 71 ILE A N 1
ATOM 530 C CA . ILE A 1 71 ? -5.810 5.819 6.768 1.00 75.88 71 ILE A CA 1
ATOM 531 C C . ILE A 1 71 ? -6.184 5.337 8.168 1.00 75.88 71 ILE A C 1
ATOM 533 O O . ILE A 1 71 ? -5.591 4.408 8.701 1.00 75.88 71 ILE A O 1
ATOM 537 N N . GLU A 1 72 ? -7.250 5.916 8.718 1.00 70.00 72 GLU A N 1
ATOM 538 C CA . GLU A 1 72 ? -7.854 5.471 9.982 1.00 70.00 72 GLU A CA 1
ATOM 539 C C . GLU A 1 72 ? -8.745 4.227 9.800 1.00 70.00 72 GLU A C 1
ATOM 541 O O . GLU A 1 72 ? -8.820 3.366 10.673 1.00 70.00 72 GLU A O 1
ATOM 546 N N . LYS A 1 73 ? -9.444 4.111 8.660 1.00 69.81 73 LYS A N 1
ATOM 547 C CA . LYS A 1 73 ? -10.378 3.007 8.389 1.00 69.81 73 LYS A CA 1
ATOM 548 C C . LYS A 1 73 ? -10.553 2.738 6.898 1.00 69.81 73 LYS A C 1
ATOM 550 O O . LYS A 1 73 ? -10.748 3.660 6.112 1.00 69.81 73 LYS A O 1
ATOM 555 N N . ILE A 1 74 ? -10.654 1.457 6.539 1.00 71.19 74 ILE A N 1
ATOM 556 C CA . ILE A 1 74 ? -11.146 0.986 5.235 1.00 71.19 74 ILE A CA 1
ATOM 557 C C . ILE A 1 74 ? -12.524 0.339 5.429 1.00 71.19 74 ILE A C 1
ATOM 559 O O . ILE A 1 74 ? -12.701 -0.496 6.314 1.00 71.19 74 ILE A O 1
ATOM 563 N N . SER A 1 75 ? -13.520 0.746 4.635 1.00 64.38 75 SER A N 1
ATOM 564 C CA . SER A 1 75 ? -14.884 0.194 4.674 1.00 64.38 75 SER A CA 1
ATOM 565 C C . SER A 1 75 ? -15.330 -0.247 3.287 1.00 64.38 75 SER A C 1
ATOM 567 O O . SER A 1 75 ? -15.143 0.482 2.316 1.00 64.38 75 SER A O 1
ATOM 569 N N . TYR A 1 76 ? -15.966 -1.414 3.205 1.00 61.28 76 TYR A N 1
ATOM 570 C CA . TYR A 1 76 ? -16.656 -1.867 2.002 1.00 61.28 76 TYR A CA 1
ATOM 571 C C . TYR A 1 76 ? -18.139 -1.499 2.097 1.00 61.28 76 TYR A C 1
ATOM 573 O O . TYR A 1 76 ? -18.827 -1.926 3.025 1.00 61.28 76 TYR A O 1
ATOM 581 N N . VAL A 1 77 ? -18.632 -0.713 1.140 1.00 52.53 77 VAL A N 1
ATOM 582 C CA . VAL A 1 77 ? -20.065 -0.434 0.997 1.00 52.53 77 VAL A CA 1
ATOM 583 C C . VAL A 1 77 ? -20.606 -1.367 -0.077 1.00 52.53 77 VAL A C 1
ATOM 585 O O . VAL A 1 77 ? -20.240 -1.254 -1.245 1.00 52.53 77 VAL A O 1
ATOM 588 N N . LYS A 1 78 ? -21.450 -2.316 0.329 1.00 49.31 78 LYS A N 1
ATOM 589 C CA . LYS A 1 78 ? -22.145 -3.207 -0.602 1.00 49.31 78 LYS A CA 1
ATOM 590 C C . LYS A 1 78 ? -23.240 -2.406 -1.315 1.00 49.31 78 LYS A C 1
ATOM 592 O O . LYS A 1 78 ? -24.098 -1.844 -0.637 1.00 49.31 78 LYS A O 1
ATOM 597 N N . GLY A 1 79 ? -23.155 -2.325 -2.643 1.00 41.09 79 GLY A N 1
ATOM 598 C CA . GLY A 1 79 ? -24.215 -1.800 -3.512 1.00 41.09 79 GLY A CA 1
ATOM 599 C C . GLY A 1 79 ? -25.319 -2.818 -3.756 1.00 41.09 79 GLY A C 1
ATOM 600 O O . GLY A 1 79 ? -25.033 -4.033 -3.633 1.00 41.09 79 GLY A O 1
#

Secondary structure (DSSP, 8-state):
--------EEEEEEE-PPPTTS-SPPPEEEEEEESSGGG-S-TT--EEEEPPTT--HHHHHHHHHHHHHH-S-------

Mean predicted aligned error: 9.78 Å

Radius of gyration: 15.02 Å; Cα contacts (8 Å, |Δi|>4): 110; chains: 1; bounding box: 36×23×42 Å

Nearest PDB structures (foldseek):
  8ae6-assembly1_Q  TM=3.126E-01  e=9.493E-01  Saccharomyces cerevisiae
  2r6p-assembly1_E  TM=5.584E-01  e=4.978E+00  Mus musculus
  4xm4-assembly1_A  TM=5.490E-01  e=4.978E+00  Thermochaetoides thermophila

Solvent-accessible surface area (backbone atoms only — not comparable to full-atom values): 5101 Å² total; per-residue (Å²): 134,84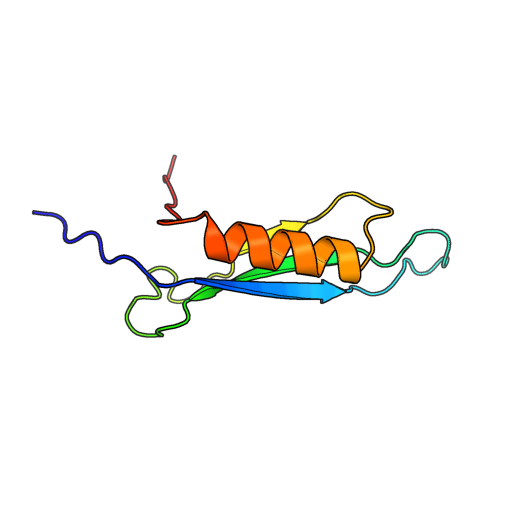,80,78,80,75,45,55,67,43,61,42,78,43,76,50,74,46,49,98,81,66,82,46,72,47,51,38,30,37,40,43,44,55,74,44,78,90,38,39,86,49,86,84,64,72,51,75,46,77,57,67,88,88,54,50,72,67,58,48,47,52,51,35,51,50,49,58,74,71,57,85,74,89,83,87,80,87,128

Sequence (79 aa):
MVKLDYADYKFTVKEGSPSVSGADDAPVSLCCEPRTSELSIVGSGHLSIHLKKGISCDDAQEIAKNLEQWIEKISYVKG

Organism: Chlorobium phaeobacteroides (strain DSM 266 / SMG 266 / 2430) (NCBI:txid290317)